Protein AF-A0A8D9E8Q4-F1 (afdb_monomer_lite)

Organism: NCBI:txid428564

Radius of gyration: 19.8 Å; chains: 1; bounding box: 47×48×50 Å

Structure (mmCIF, N/CA/C/O backbone):
data_AF-A0A8D9E8Q4-F1
#
_entry.id   AF-A0A8D9E8Q4-F1
#
loop_
_atom_site.group_PDB
_atom_site.id
_atom_site.type_symbol
_atom_site.label_atom_id
_atom_site.label_alt_id
_atom_site.label_comp_id
_atom_site.label_asym_id
_atom_site.label_entity_id
_atom_site.label_seq_id
_atom_site.pdbx_PDB_ins_code
_atom_site.Cartn_x
_atom_site.Cartn_y
_atom_site.Cartn_z
_atom_site.occupancy
_atom_site.B_iso_or_equiv
_atom_site.auth_seq_id
_atom_site.auth_comp_id
_atom_site.auth_asym_id
_atom_site.auth_atom_id
_atom_site.pdbx_PDB_model_num
ATOM 1 N N . MET A 1 1 ? 14.267 -40.100 15.626 1.00 47.94 1 MET A N 1
ATOM 2 C CA . MET A 1 1 ? 14.233 -38.700 15.161 1.00 47.94 1 MET A CA 1
ATOM 3 C C . MET A 1 1 ? 13.954 -37.842 16.380 1.00 47.94 1 MET A C 1
ATOM 5 O O . MET A 1 1 ? 12.926 -38.056 17.016 1.00 47.94 1 MET A O 1
ATOM 9 N N . SER A 1 2 ? 14.912 -37.020 16.809 1.00 46.09 2 SER A N 1
ATOM 10 C CA . SER A 1 2 ? 14.778 -36.280 18.075 1.00 46.09 2 SER A CA 1
ATOM 11 C C . SER A 1 2 ? 14.002 -34.974 17.865 1.00 46.09 2 SER A C 1
ATOM 13 O O . SER A 1 2 ? 14.088 -34.364 16.802 1.00 46.09 2 SER A O 1
ATOM 15 N N . LEU A 1 3 ? 13.267 -34.509 18.880 1.00 42.69 3 LEU A N 1
ATOM 16 C CA . LEU A 1 3 ? 12.539 -33.227 18.854 1.00 42.69 3 LEU A CA 1
ATOM 17 C C . LEU A 1 3 ? 13.443 -32.012 18.535 1.00 42.69 3 LEU A C 1
ATOM 19 O O . LEU A 1 3 ? 12.947 -30.995 18.055 1.00 42.69 3 LEU A O 1
ATOM 23 N N . GLY A 1 4 ? 14.764 -32.129 18.725 1.00 39.19 4 GLY A N 1
ATOM 24 C CA . GLY A 1 4 ? 15.747 -31.110 18.338 1.00 39.19 4 GLY A CA 1
ATOM 25 C C . GLY A 1 4 ? 16.024 -31.029 16.829 1.00 39.19 4 GLY A C 1
ATOM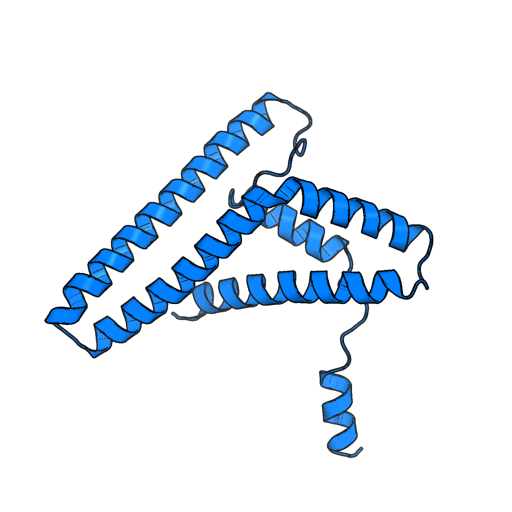 26 O O . GLY A 1 4 ? 16.355 -29.960 16.326 1.00 39.19 4 GLY A O 1
ATOM 27 N N . GLU A 1 5 ? 15.831 -32.118 16.079 1.00 36.09 5 GLU A N 1
ATOM 28 C CA . GLU A 1 5 ? 15.980 -32.126 14.610 1.00 36.09 5 GLU A CA 1
ATOM 29 C C . GLU A 1 5 ? 14.749 -31.539 13.904 1.00 36.09 5 GLU A C 1
ATOM 31 O O . GLU A 1 5 ? 14.844 -31.024 12.787 1.00 36.09 5 GLU A O 1
ATOM 36 N N . LEU A 1 6 ? 13.587 -31.573 14.567 1.00 38.69 6 LEU A N 1
ATOM 37 C CA . LEU A 1 6 ? 12.352 -30.988 14.053 1.00 38.69 6 LEU A CA 1
ATOM 38 C C . LEU A 1 6 ? 12.351 -29.455 14.194 1.00 38.69 6 LEU A C 1
ATOM 40 O O . LEU A 1 6 ? 11.893 -28.763 13.287 1.00 38.69 6 LEU A O 1
ATOM 44 N N . SER A 1 7 ? 12.915 -28.905 15.279 1.00 36.28 7 SER A N 1
ATOM 45 C CA . SER A 1 7 ? 12.955 -27.447 15.492 1.00 36.28 7 SER A CA 1
ATOM 46 C C . SER A 1 7 ? 13.978 -26.733 14.598 1.00 36.28 7 SER A C 1
ATOM 48 O O . SER A 1 7 ? 13.722 -25.609 14.160 1.00 36.28 7 SER A O 1
ATOM 50 N N . MET A 1 8 ? 15.089 -27.391 14.238 1.00 33.75 8 MET A N 1
ATOM 51 C CA . MET A 1 8 ? 16.075 -26.817 13.312 1.00 33.75 8 MET A CA 1
ATOM 52 C C . MET A 1 8 ? 15.603 -26.803 11.852 1.00 33.75 8 MET A C 1
ATOM 54 O O . MET A 1 8 ? 15.996 -25.910 11.105 1.00 33.75 8 MET A O 1
ATOM 58 N N . ASN A 1 9 ? 14.733 -27.730 11.441 1.00 34.16 9 ASN A N 1
ATOM 59 C CA . ASN A 1 9 ? 14.213 -27.772 10.068 1.00 34.16 9 ASN A CA 1
ATOM 60 C C . ASN A 1 9 ? 13.056 -26.794 9.808 1.00 34.16 9 ASN A C 1
ATOM 62 O O . ASN A 1 9 ? 12.813 -26.436 8.658 1.00 34.16 9 ASN A O 1
ATOM 66 N N . ILE A 1 10 ? 12.368 -26.316 10.850 1.00 41.22 10 ILE A N 1
ATOM 67 C CA . ILE A 1 10 ? 11.297 -25.311 10.705 1.00 41.22 10 ILE A CA 1
ATOM 68 C C . ILE A 1 10 ? 11.888 -23.898 10.531 1.00 41.22 10 ILE A C 1
ATOM 70 O O . ILE A 1 10 ? 11.303 -23.062 9.846 1.00 41.22 10 ILE A O 1
ATOM 74 N N . PHE A 1 11 ? 13.087 -23.651 11.073 1.00 36.69 11 PHE A N 1
ATOM 75 C CA . PHE A 1 11 ? 13.803 -22.372 10.977 1.00 36.69 11 PHE A CA 1
ATOM 76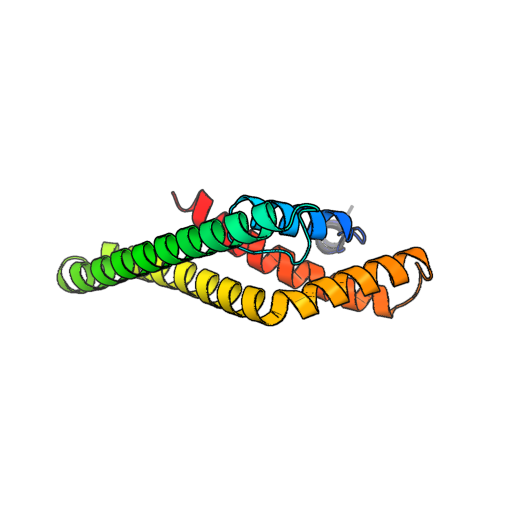 C C . PHE A 1 11 ? 14.931 -22.344 9.941 1.00 36.69 11 PHE A C 1
ATOM 78 O O . PHE A 1 11 ? 15.661 -21.354 9.880 1.00 36.69 11 PHE A O 1
ATOM 85 N N . GLN A 1 12 ? 15.080 -23.365 9.092 1.00 32.97 12 GLN A N 1
ATOM 86 C CA . GLN A 1 12 ? 15.910 -23.220 7.898 1.00 32.97 12 GLN A CA 1
ATOM 87 C C . GLN A 1 12 ? 15.145 -22.373 6.872 1.00 32.97 12 GLN A C 1
ATOM 89 O O . GLN A 1 12 ? 14.149 -22.829 6.304 1.00 32.97 12 GLN A O 1
ATOM 94 N N . PRO A 1 13 ? 15.568 -21.122 6.613 1.00 38.50 13 PRO A N 1
ATOM 95 C CA . PRO A 1 13 ? 14.865 -20.273 5.676 1.00 38.50 13 PRO A CA 1
ATOM 96 C C . PRO A 1 13 ? 15.112 -20.849 4.284 1.00 38.50 13 PRO A C 1
ATOM 98 O O . PRO A 1 13 ? 16.195 -20.640 3.740 1.00 38.50 13 PRO A O 1
ATOM 101 N N . ARG A 1 14 ? 14.124 -21.552 3.702 1.00 40.94 14 ARG A N 1
ATOM 102 C CA . ARG A 1 14 ? 14.211 -22.072 2.323 1.00 40.94 14 ARG A CA 1
ATOM 103 C C . ARG A 1 14 ? 14.843 -21.006 1.420 1.00 40.94 14 ARG A C 1
ATOM 105 O O . ARG A 1 14 ? 14.351 -19.872 1.434 1.00 40.94 14 ARG A O 1
ATOM 112 N N . PRO A 1 15 ? 15.931 -21.307 0.697 1.00 44.75 15 PRO A N 1
ATOM 113 C CA . PRO A 1 15 ? 16.732 -20.305 -0.013 1.00 44.75 15 PRO A CA 1
ATOM 114 C C . PRO A 1 15 ? 15.965 -19.586 -1.137 1.00 44.75 15 PRO A C 1
ATOM 116 O O . PRO A 1 15 ? 16.410 -18.552 -1.622 1.00 44.75 15 PRO A O 1
ATOM 119 N N . ASP A 1 16 ? 14.753 -20.033 -1.459 1.00 44.59 16 ASP A N 1
ATOM 120 C CA . ASP A 1 16 ? 14.058 -19.658 -2.686 1.00 44.59 16 ASP A CA 1
ATOM 121 C C . ASP A 1 16 ? 12.871 -18.714 -2.462 1.00 44.59 16 ASP A C 1
ATOM 123 O O . ASP A 1 16 ? 11.803 -18.894 -3.052 1.00 44.59 16 ASP A O 1
ATOM 127 N N . VAL A 1 17 ? 13.035 -17.645 -1.670 1.00 50.62 17 VAL A N 1
ATOM 128 C CA . VAL A 1 17 ? 12.180 -16.468 -1.922 1.00 50.62 17 VAL A CA 1
ATOM 129 C C . VAL A 1 17 ? 12.737 -15.814 -3.175 1.00 50.62 17 VAL A C 1
ATOM 131 O O . VAL A 1 17 ? 13.573 -14.917 -3.133 1.00 50.62 17 VAL A O 1
ATOM 134 N N . SER A 1 18 ? 12.350 -16.401 -4.306 1.00 57.25 18 SER A N 1
ATOM 135 C CA . SER A 1 18 ? 12.795 -15.986 -5.622 1.00 57.25 18 SER A CA 1
ATOM 136 C C . SER A 1 18 ? 12.409 -14.518 -5.843 1.00 57.25 18 SER A C 1
ATOM 138 O O . SER A 1 18 ? 11.312 -14.108 -5.450 1.00 57.25 18 SER A O 1
ATOM 140 N N . PRO A 1 19 ? 13.254 -13.712 -6.507 1.00 60.59 19 PRO A N 1
ATOM 141 C CA . PRO A 1 19 ? 12.893 -12.346 -6.899 1.00 60.59 19 PRO A CA 1
ATOM 142 C C . PRO A 1 19 ? 11.571 -12.299 -7.691 1.00 60.59 19 PRO A C 1
ATOM 144 O O . PRO A 1 19 ? 10.843 -11.310 -7.635 1.00 60.59 19 PRO A O 1
ATOM 147 N N . HIS A 1 20 ? 11.191 -13.413 -8.326 1.00 66.12 20 HIS A N 1
ATOM 148 C CA . HIS A 1 20 ? 9.890 -13.614 -8.958 1.00 66.12 20 HIS A CA 1
ATOM 149 C C . HIS A 1 20 ? 8.695 -13.497 -7.999 1.00 66.12 20 HIS A C 1
ATOM 151 O O . HIS A 1 20 ? 7.673 -12.937 -8.396 1.00 66.12 20 HIS A O 1
ATOM 157 N N . LEU A 1 21 ? 8.788 -13.981 -6.754 1.00 68.56 21 LEU A N 1
ATOM 158 C CA . LEU A 1 21 ? 7.712 -13.845 -5.762 1.00 68.56 21 LEU A CA 1
ATOM 159 C C . LEU A 1 21 ? 7.521 -12.386 -5.347 1.00 68.56 21 LEU A C 1
ATOM 161 O O . LEU A 1 21 ? 6.397 -11.888 -5.358 1.00 68.56 21 LEU A O 1
ATOM 165 N N . LEU A 1 22 ? 8.617 -11.682 -5.062 1.00 71.06 22 LEU A N 1
ATOM 166 C CA . LEU A 1 22 ? 8.567 -10.261 -4.725 1.00 71.06 22 LEU A CA 1
ATOM 167 C C . LEU A 1 22 ? 8.036 -9.437 -5.906 1.00 71.06 22 LEU A C 1
ATOM 169 O O . LEU A 1 22 ? 7.178 -8.580 -5.725 1.00 71.06 22 LEU A O 1
ATOM 173 N N . ARG A 1 23 ? 8.447 -9.749 -7.138 1.00 73.81 23 ARG A N 1
ATOM 174 C CA . ARG A 1 23 ? 7.919 -9.088 -8.337 1.00 73.81 23 ARG A CA 1
ATOM 175 C C . ARG A 1 23 ? 6.422 -9.333 -8.538 1.00 73.81 23 ARG A C 1
ATOM 177 O O . ARG A 1 23 ? 5.707 -8.401 -8.901 1.00 73.81 23 ARG A O 1
ATOM 184 N N . ARG A 1 24 ? 5.932 -10.550 -8.283 1.00 79.56 24 ARG A N 1
ATOM 185 C CA . ARG A 1 24 ? 4.491 -10.864 -8.310 1.00 79.56 24 ARG A CA 1
ATOM 186 C C . ARG A 1 24 ? 3.730 -10.073 -7.251 1.00 79.56 24 ARG A C 1
ATOM 188 O O . ARG A 1 24 ? 2.702 -9.493 -7.575 1.00 79.56 24 ARG A O 1
ATOM 195 N N . TYR A 1 25 ? 4.263 -9.992 -6.035 1.00 79.31 25 TYR A N 1
ATOM 196 C CA . TYR A 1 25 ? 3.680 -9.189 -4.964 1.00 79.31 25 TYR A CA 1
ATOM 197 C C . TYR A 1 25 ? 3.607 -7.701 -5.336 1.00 79.31 25 TYR A C 1
ATOM 199 O O . TYR A 1 25 ? 2.541 -7.100 -5.270 1.00 79.31 25 TYR A O 1
ATOM 207 N N . LEU A 1 26 ? 4.698 -7.119 -5.841 1.00 80.38 26 LEU A N 1
ATOM 208 C CA . LEU A 1 26 ? 4.706 -5.726 -6.302 1.00 80.38 26 LEU A CA 1
ATOM 209 C C . LEU A 1 26 ? 3.727 -5.493 -7.455 1.00 80.38 26 LEU A C 1
ATOM 211 O O . LEU A 1 26 ? 3.059 -4.466 -7.505 1.00 80.38 26 LEU A O 1
ATOM 215 N N . THR A 1 27 ? 3.606 -6.461 -8.358 1.00 84.25 27 THR A N 1
ATOM 216 C CA . THR A 1 27 ? 2.645 -6.410 -9.463 1.00 84.25 27 THR A CA 1
ATOM 217 C C . THR A 1 27 ? 1.202 -6.451 -8.949 1.00 84.25 27 THR A C 1
ATOM 219 O O . THR A 1 27 ? 0.360 -5.695 -9.424 1.00 84.25 27 THR A O 1
ATOM 222 N N . LEU A 1 28 ? 0.914 -7.268 -7.934 1.00 85.88 28 LEU A N 1
ATOM 223 C CA . LEU A 1 28 ? -0.391 -7.296 -7.273 1.00 85.88 28 LEU A CA 1
ATOM 224 C C . LEU A 1 28 ? -0.693 -5.954 -6.589 1.00 85.88 28 LEU A C 1
ATOM 226 O O . LEU A 1 28 ? -1.741 -5.361 -6.836 1.00 85.88 28 LEU A O 1
ATOM 230 N N . CYS A 1 29 ? 0.253 -5.426 -5.808 1.00 84.62 29 CYS A N 1
ATOM 231 C CA . CYS A 1 29 ? 0.137 -4.107 -5.181 1.00 84.62 29 CYS A CA 1
ATOM 232 C C . CYS A 1 29 ? -0.050 -2.991 -6.217 1.00 84.62 29 CYS A C 1
ATOM 234 O O . CYS A 1 29 ? -0.724 -1.996 -5.944 1.00 84.62 29 CYS A O 1
ATOM 236 N N . HIS A 1 30 ? 0.542 -3.145 -7.404 1.00 88.25 30 HIS A N 1
ATOM 237 C 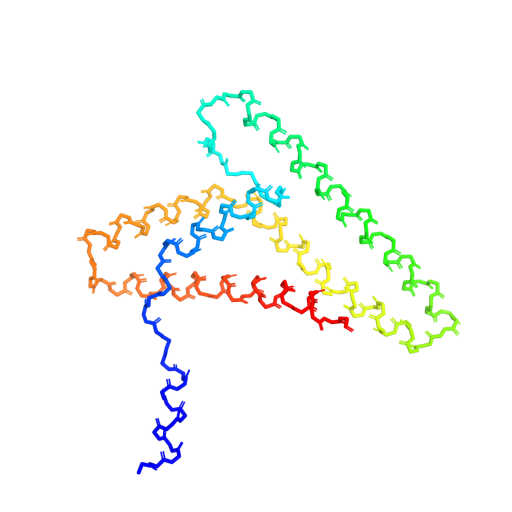CA . HIS A 1 30 ? 0.330 -2.233 -8.514 1.00 88.25 30 HIS A CA 1
ATOM 238 C C . HIS A 1 30 ? -1.114 -2.292 -8.993 1.00 88.25 30 HIS A C 1
ATOM 240 O O . HIS A 1 30 ? -1.767 -1.256 -9.005 1.00 88.25 30 HIS A O 1
ATOM 246 N N . TYR A 1 31 ? -1.638 -3.479 -9.304 1.00 88.50 31 TYR A N 1
ATOM 247 C CA . TYR A 1 31 ? -3.013 -3.640 -9.783 1.00 88.50 31 TYR A CA 1
ATOM 248 C C . TYR A 1 31 ? -4.079 -3.201 -8.777 1.00 88.50 31 TYR A C 1
ATOM 250 O O . TYR A 1 31 ? -5.073 -2.616 -9.191 1.00 88.50 31 TYR A O 1
ATOM 258 N N . ILE A 1 32 ? -3.853 -3.403 -7.475 1.00 87.88 32 ILE A N 1
ATOM 259 C CA . ILE A 1 32 ? -4.743 -2.916 -6.401 1.00 87.88 32 ILE A CA 1
ATOM 260 C C . ILE A 1 32 ? -4.639 -1.383 -6.233 1.00 87.88 32 ILE A C 1
ATOM 262 O O . ILE A 1 32 ? -5.457 -0.756 -5.569 1.00 87.88 32 ILE A O 1
ATOM 266 N N . GLY A 1 33 ? -3.633 -0.741 -6.835 1.00 86.81 33 GLY A N 1
ATOM 267 C CA . GLY A 1 33 ? -3.441 0.709 -6.770 1.00 86.81 33 GLY A CA 1
ATOM 268 C C . GLY A 1 33 ? -2.715 1.190 -5.513 1.00 86.81 33 GLY A C 1
ATOM 269 O O . GLY A 1 33 ? -2.554 2.398 -5.330 1.00 86.81 33 GLY A O 1
ATOM 270 N N . LEU A 1 34 ? -2.207 0.278 -4.678 1.00 86.06 34 LEU A N 1
ATOM 271 C CA . LEU A 1 34 ? -1.393 0.620 -3.505 1.00 86.06 34 LEU A CA 1
ATOM 272 C C . LEU A 1 34 ? -0.070 1.279 -3.914 1.00 86.06 34 LEU A C 1
ATOM 274 O O . LEU A 1 34 ? 0.407 2.199 -3.246 1.00 86.06 34 LEU A O 1
ATOM 278 N N . ILE A 1 35 ? 0.500 0.844 -5.042 1.00 86.38 35 ILE A N 1
ATOM 279 C CA . ILE A 1 35 ? 1.738 1.391 -5.605 1.00 86.38 35 ILE A CA 1
ATOM 280 C C . ILE A 1 35 ? 1.599 1.677 -7.103 1.00 86.38 35 ILE A C 1
ATOM 282 O O . ILE A 1 35 ? 0.771 1.099 -7.808 1.00 86.38 35 ILE A O 1
ATOM 286 N N . SER A 1 36 ? 2.465 2.540 -7.629 1.00 84.62 36 SER A N 1
ATOM 287 C CA . SER A 1 36 ? 2.537 2.819 -9.065 1.00 84.62 36 SER A CA 1
ATOM 288 C C . SER A 1 36 ? 3.945 2.537 -9.573 1.00 84.62 36 SER A C 1
ATOM 290 O O . SER A 1 36 ? 4.835 3.366 -9.408 1.00 84.62 36 SER A O 1
ATOM 292 N N . ILE A 1 37 ? 4.152 1.361 -10.171 1.00 83.81 37 ILE A N 1
ATOM 293 C CA . ILE A 1 37 ? 5.442 0.977 -10.745 1.00 83.81 37 ILE A CA 1
ATOM 294 C C . ILE A 1 37 ? 5.732 1.898 -11.945 1.00 83.81 37 ILE A C 1
ATOM 296 O O . ILE A 1 37 ? 4.880 2.028 -12.831 1.00 83.81 37 ILE A O 1
ATOM 300 N N . PRO A 1 38 ? 6.897 2.568 -11.989 1.00 74.62 38 PRO A N 1
ATOM 301 C CA . PRO A 1 38 ? 7.249 3.442 -13.102 1.00 74.62 38 PRO A CA 1
ATOM 302 C C . PRO A 1 38 ? 7.412 2.632 -14.395 1.00 74.62 38 PRO A C 1
ATOM 304 O O . PRO A 1 38 ? 7.990 1.549 -14.380 1.00 74.62 38 PRO A O 1
ATOM 307 N N . ASN A 1 39 ? 6.923 3.170 -15.517 1.00 75.25 39 ASN A N 1
ATOM 308 C CA . ASN A 1 39 ? 7.016 2.554 -16.850 1.00 75.25 39 ASN A CA 1
ATOM 309 C C . ASN A 1 39 ? 6.439 1.125 -16.942 1.00 75.25 39 ASN A C 1
ATOM 311 O O . ASN A 1 39 ? 6.892 0.327 -17.758 1.00 75.25 39 ASN A O 1
ATOM 315 N N . TYR A 1 40 ? 5.448 0.793 -16.105 1.00 84.06 40 TYR A N 1
ATOM 316 C CA . TYR A 1 40 ? 4.797 -0.520 -16.132 1.00 84.06 40 TYR A CA 1
ATOM 317 C C . TYR A 1 40 ? 3.988 -0.749 -17.417 1.00 84.06 40 TYR A C 1
ATOM 319 O O . TYR A 1 40 ? 4.051 -1.822 -18.012 1.00 84.06 40 TYR A O 1
ATOM 327 N N . TYR A 1 41 ? 3.247 0.268 -17.861 1.00 85.56 41 TYR A N 1
ATOM 328 C CA . TYR A 1 41 ? 2.502 0.225 -19.115 1.00 85.56 41 TYR A CA 1
ATOM 329 C C . TYR A 1 41 ? 3.349 0.789 -20.256 1.00 85.56 41 TYR A C 1
ATOM 331 O O . TYR A 1 41 ? 4.021 1.808 -20.088 1.00 85.56 41 TYR A O 1
ATOM 339 N N . SER A 1 42 ? 3.269 0.156 -21.427 1.00 85.62 42 SER A N 1
ATOM 340 C CA . SER A 1 42 ? 3.889 0.660 -22.656 1.00 85.62 42 SER A CA 1
ATOM 341 C C . SER A 1 42 ? 3.241 1.965 -23.118 1.00 85.62 42 SER A C 1
ATOM 343 O O . SER A 1 42 ? 3.924 2.840 -23.647 1.00 85.62 42 SER A O 1
ATOM 345 N N . GLU A 1 43 ? 1.933 2.130 -22.897 1.00 91.44 43 GLU A N 1
ATOM 346 C CA . GLU A 1 43 ? 1.223 3.343 -23.281 1.00 91.44 43 GLU A CA 1
ATOM 347 C C . GLU A 1 43 ? 1.238 4.414 -22.168 1.00 91.44 43 GLU A C 1
ATOM 349 O O . GLU A 1 43 ? 0.749 4.169 -21.057 1.00 91.44 43 GLU A O 1
ATOM 354 N N . PRO A 1 44 ? 1.692 5.654 -22.453 1.00 87.19 44 PRO A N 1
ATOM 355 C CA . PRO A 1 44 ? 1.792 6.721 -21.449 1.00 87.19 44 PRO A CA 1
ATOM 356 C C . PRO A 1 44 ? 0.462 7.088 -20.776 1.00 87.19 44 PRO A C 1
ATOM 358 O O . PRO A 1 44 ? 0.431 7.490 -19.611 1.00 87.19 44 PRO A O 1
ATOM 361 N N . TRP A 1 45 ? -0.653 6.952 -21.499 1.00 89.50 45 TRP A N 1
ATOM 362 C CA . TRP A 1 45 ? -1.979 7.285 -20.982 1.00 89.50 45 TRP A CA 1
ATOM 363 C C . TRP A 1 45 ? -2.457 6.287 -19.918 1.00 89.50 45 TRP A C 1
ATOM 365 O O . TRP A 1 45 ? -3.073 6.715 -18.942 1.00 89.50 45 TRP A O 1
ATOM 375 N N . LYS A 1 46 ? -2.116 4.993 -20.038 1.00 88.50 46 LYS A N 1
ATOM 376 C CA . LYS A 1 46 ? -2.437 3.978 -19.018 1.00 88.50 46 LYS A CA 1
ATOM 377 C C . LYS A 1 46 ? -1.677 4.249 -17.730 1.00 88.50 46 LYS A C 1
ATOM 379 O O . LYS A 1 46 ? -2.273 4.247 -16.660 1.00 88.50 46 LYS A O 1
ATOM 384 N N . THR A 1 47 ? -0.394 4.596 -17.834 1.00 87.06 47 THR A N 1
ATOM 385 C CA . THR A 1 47 ? 0.421 5.015 -16.682 1.00 87.06 47 THR A CA 1
ATOM 386 C C . THR A 1 47 ? -0.179 6.234 -15.982 1.00 87.06 47 THR A C 1
ATOM 388 O O . THR A 1 47 ? -0.264 6.267 -14.754 1.00 87.06 47 THR A O 1
ATOM 391 N N . ARG A 1 48 ? -0.657 7.224 -16.747 1.00 87.69 48 ARG A N 1
ATOM 392 C CA . ARG A 1 48 ? -1.322 8.405 -16.182 1.00 87.69 48 ARG A CA 1
ATOM 393 C C . ARG A 1 48 ? -2.638 8.041 -15.483 1.00 87.69 48 ARG A C 1
ATOM 395 O O . ARG A 1 48 ? -2.855 8.482 -14.357 1.00 87.69 48 ARG A O 1
ATOM 402 N N . TYR A 1 49 ? -3.479 7.225 -16.118 1.00 91.88 49 TYR A N 1
ATOM 403 C CA . TYR A 1 49 ? -4.747 6.759 -15.547 1.00 91.88 49 TYR A CA 1
ATOM 404 C C . TYR A 1 49 ? -4.534 5.957 -14.259 1.00 91.88 49 TYR A C 1
ATOM 406 O O . TYR A 1 49 ? -5.164 6.231 -13.239 1.00 91.88 49 TYR A O 1
ATOM 414 N N . HIS A 1 50 ? -3.563 5.042 -14.269 1.00 90.81 50 HIS A N 1
ATOM 415 C CA . HIS A 1 50 ? -3.164 4.276 -13.091 1.00 90.81 50 HIS A CA 1
ATOM 416 C C . HIS A 1 50 ? -2.679 5.172 -11.951 1.00 90.81 50 HIS A C 1
ATOM 418 O O . HIS A 1 50 ? -2.990 4.934 -10.787 1.00 90.81 50 HIS A O 1
ATOM 424 N N . GLY A 1 51 ? -1.959 6.247 -12.280 1.00 88.44 51 GLY A N 1
ATOM 425 C CA . GLY A 1 51 ? -1.545 7.255 -11.308 1.00 88.44 51 GLY A CA 1
ATOM 426 C C . GLY A 1 51 ? -2.726 7.939 -10.614 1.00 88.44 51 GLY A C 1
ATOM 427 O O . GLY A 1 51 ? -2.665 8.165 -9.405 1.00 88.44 51 GLY A O 1
ATOM 428 N N . TYR A 1 52 ? -3.808 8.242 -11.341 1.00 92.25 52 TYR A N 1
ATOM 429 C CA . TYR A 1 52 ? -5.040 8.764 -10.737 1.00 92.25 52 TYR A CA 1
ATOM 430 C C . TYR A 1 52 ? -5.735 7.708 -9.878 1.00 92.25 52 TYR A C 1
ATOM 432 O O . TYR A 1 52 ? -6.027 7.978 -8.716 1.00 92.25 52 TYR A O 1
ATOM 440 N N . TYR A 1 53 ? -5.909 6.494 -10.402 1.00 93.19 53 TYR A N 1
ATOM 441 C CA . TYR A 1 53 ? -6.492 5.373 -9.665 1.00 93.19 53 TYR A CA 1
ATOM 442 C C . TYR A 1 53 ? -5.764 5.111 -8.334 1.00 93.19 53 TYR A C 1
ATOM 444 O O . TYR A 1 53 ? -6.389 5.080 -7.276 1.00 93.19 53 TYR A O 1
ATOM 452 N N . SER A 1 54 ? -4.430 5.046 -8.352 1.00 91.25 54 SER A N 1
ATOM 453 C CA . SER A 1 54 ? -3.610 4.842 -7.151 1.00 91.25 54 SER A CA 1
ATOM 454 C C . SER A 1 54 ? -3.723 5.986 -6.134 1.00 91.25 54 SER A C 1
ATOM 456 O O . SER A 1 54 ? -3.601 5.768 -4.925 1.00 91.25 54 SER A O 1
ATOM 458 N N . LYS A 1 55 ? -3.957 7.225 -6.589 1.00 89.94 55 LYS A N 1
ATOM 459 C CA . LYS A 1 55 ? -4.259 8.352 -5.690 1.00 89.94 55 LYS A CA 1
ATOM 460 C C . LYS A 1 55 ? -5.645 8.209 -5.062 1.00 89.94 55 LYS A C 1
ATOM 462 O O . LYS A 1 55 ? -5.763 8.438 -3.864 1.00 89.94 55 LYS A O 1
ATOM 467 N N . CYS A 1 56 ? -6.657 7.799 -5.827 1.00 93.44 56 CYS A N 1
ATOM 468 C CA . CYS A 1 56 ? -8.008 7.559 -5.314 1.00 93.44 56 CYS A CA 1
ATOM 469 C C . CYS A 1 56 ? -8.030 6.443 -4.260 1.00 93.44 56 CYS A C 1
ATOM 471 O O . CYS A 1 56 ? -8.587 6.647 -3.185 1.00 93.44 56 CYS A O 1
ATOM 473 N N . VAL A 1 57 ? -7.360 5.312 -4.518 1.00 91.56 57 VAL A N 1
ATOM 474 C CA . VAL A 1 57 ? -7.220 4.211 -3.544 1.00 91.56 57 VAL A CA 1
ATOM 475 C C . VAL A 1 57 ? -6.572 4.710 -2.252 1.00 91.56 57 VAL A C 1
ATOM 477 O O . VAL A 1 57 ? -7.051 4.433 -1.155 1.00 91.56 57 VAL A O 1
ATOM 480 N N . PHE A 1 58 ? -5.518 5.518 -2.372 1.00 88.00 58 PHE A N 1
ATOM 481 C CA . PHE A 1 58 ? -4.842 6.087 -1.211 1.00 88.00 58 PHE A CA 1
ATOM 482 C C . PHE A 1 58 ? -5.721 7.080 -0.440 1.00 88.00 58 PHE A C 1
ATOM 484 O O . PHE A 1 58 ? -5.724 7.067 0.788 1.00 88.00 58 PHE A O 1
ATOM 491 N N . MET A 1 59 ? -6.489 7.930 -1.128 1.00 92.19 59 MET A N 1
ATOM 492 C CA . MET A 1 59 ? -7.457 8.824 -0.480 1.00 92.19 59 MET A CA 1
ATOM 493 C C . MET A 1 59 ? -8.529 8.038 0.275 1.00 92.19 59 MET A C 1
ATOM 495 O O . MET A 1 59 ? -8.807 8.368 1.424 1.00 92.19 59 MET A O 1
ATOM 499 N N . TYR A 1 60 ? -9.069 6.978 -0.329 1.00 92.38 60 TYR A N 1
ATOM 500 C CA . TYR A 1 60 ? -10.056 6.108 0.310 1.00 92.38 60 TYR A CA 1
ATOM 501 C C . TYR A 1 60 ? -9.508 5.474 1.596 1.00 92.38 60 TYR A C 1
ATOM 503 O O . TYR A 1 60 ? -10.151 5.530 2.641 1.00 92.38 60 TYR A O 1
ATOM 511 N N . PHE A 1 61 ? -8.276 4.962 1.554 1.00 89.31 61 PHE A N 1
ATOM 512 C CA . PHE A 1 61 ? -7.627 4.384 2.731 1.00 89.31 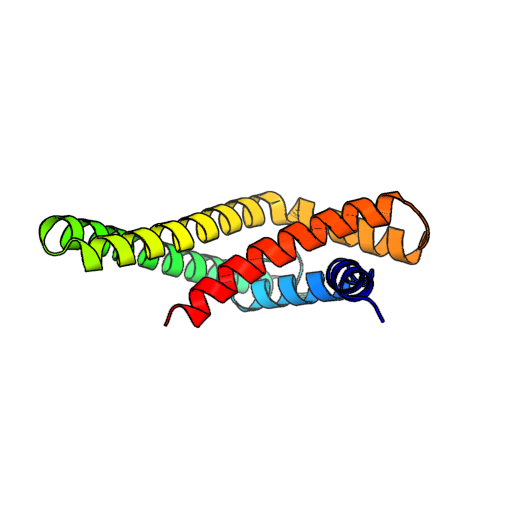61 PHE A CA 1
ATOM 513 C C . PHE A 1 61 ? -7.394 5.418 3.849 1.00 89.31 61 PHE A C 1
ATOM 515 O O . PHE A 1 61 ? -7.628 5.132 5.020 1.00 89.31 61 PHE A O 1
ATOM 522 N N . ASN A 1 62 ? -7.007 6.653 3.503 1.00 88.81 62 ASN A N 1
ATOM 523 C CA . ASN A 1 62 ? -6.888 7.737 4.487 1.00 88.81 62 ASN A CA 1
ATOM 524 C C . ASN A 1 62 ? -8.245 8.142 5.081 1.00 88.81 62 ASN A C 1
ATOM 526 O O . ASN A 1 62 ? -8.323 8.402 6.278 1.00 88.81 62 ASN A O 1
ATOM 530 N N . MET A 1 63 ? -9.310 8.191 4.275 1.00 94.12 63 MET A N 1
ATOM 531 C CA . MET A 1 63 ? -10.660 8.463 4.782 1.00 94.12 63 MET A CA 1
ATOM 532 C C . MET A 1 63 ? -11.095 7.390 5.780 1.00 94.12 63 MET A C 1
ATOM 534 O O . MET A 1 63 ? -11.595 7.725 6.849 1.00 94.12 63 MET A O 1
ATOM 538 N N . TYR A 1 64 ? -10.829 6.119 5.477 1.00 92.44 64 TYR A N 1
ATOM 539 C CA . TYR A 1 64 ? -11.122 5.015 6.387 1.00 92.44 64 TYR A CA 1
ATOM 540 C C . TYR A 1 64 ? -10.360 5.127 7.719 1.00 92.44 64 TYR A C 1
ATOM 542 O O . TYR A 1 64 ? -10.962 4.985 8.782 1.00 92.44 64 TYR A O 1
ATOM 550 N N . LEU A 1 65 ? -9.073 5.493 7.685 1.00 92.69 65 LEU A N 1
ATOM 551 C CA . LEU A 1 65 ? -8.292 5.772 8.899 1.00 92.69 65 LEU A CA 1
ATOM 552 C C . LEU A 1 65 ? -8.892 6.895 9.750 1.00 92.69 65 LEU A C 1
ATOM 554 O O . LEU A 1 65 ? -8.921 6.784 10.974 1.00 92.69 65 LEU A O 1
ATOM 558 N N . VAL A 1 66 ? -9.386 7.964 9.119 1.00 94.25 66 VAL A N 1
ATOM 559 C CA . VAL A 1 66 ? -10.070 9.056 9.829 1.00 94.25 66 VAL A CA 1
ATOM 560 C C . VAL A 1 66 ? -11.376 8.561 10.456 1.00 94.25 66 VAL A C 1
ATOM 562 O O . VAL A 1 66 ? -11.651 8.887 11.609 1.00 94.25 66 VAL A O 1
ATOM 565 N N . CYS A 1 67 ? -12.159 7.743 9.748 1.00 95.25 67 CYS A N 1
ATOM 566 C CA . CYS A 1 67 ? -13.386 7.151 10.286 1.00 95.25 67 CYS A CA 1
ATOM 567 C C . CYS A 1 67 ? -13.114 6.274 11.516 1.00 95.25 67 CYS A C 1
ATOM 569 O O . CYS A 1 67 ? -13.806 6.412 12.525 1.00 95.25 67 CYS A O 1
ATOM 571 N N . ILE A 1 68 ? -12.087 5.422 11.470 1.00 92.88 68 ILE A N 1
ATOM 572 C CA . ILE A 1 68 ? -11.699 4.605 12.625 1.00 92.88 68 ILE A CA 1
ATOM 573 C C . ILE A 1 68 ? -11.192 5.482 13.767 1.00 92.88 68 ILE A C 1
ATOM 575 O O . ILE A 1 68 ? -11.594 5.265 14.906 1.00 92.88 68 ILE A O 1
ATOM 579 N N . ALA A 1 69 ? -10.373 6.500 13.491 1.00 92.25 69 ALA A N 1
ATOM 580 C CA . ALA A 1 69 ? -9.917 7.424 14.527 1.00 92.25 69 ALA A CA 1
ATOM 581 C C . ALA A 1 69 ? -11.104 8.086 15.247 1.00 92.25 69 ALA A C 1
ATOM 583 O O . ALA A 1 69 ? -11.133 8.136 16.475 1.00 92.25 69 ALA A O 1
ATOM 584 N N . LEU A 1 70 ? -12.119 8.530 14.499 1.00 93.94 70 LEU A N 1
ATOM 585 C CA . LEU A 1 70 ? -13.357 9.059 15.075 1.00 93.94 70 LEU A CA 1
ATOM 586 C C . LEU A 1 70 ? -14.096 8.004 15.910 1.00 93.94 70 LEU A C 1
ATOM 588 O O . LEU A 1 70 ? -14.543 8.316 17.012 1.00 93.94 70 LEU A O 1
ATOM 592 N N . SER A 1 71 ? -14.178 6.757 15.435 1.00 92.19 71 SER A N 1
ATOM 593 C CA . SER A 1 71 ? -14.773 5.653 16.199 1.00 92.19 71 SER A CA 1
ATOM 594 C C . SER A 1 71 ? -14.035 5.396 17.515 1.00 92.19 71 SER A C 1
ATOM 596 O O . SER A 1 71 ? -14.686 5.195 18.537 1.00 92.19 71 SER A O 1
ATOM 598 N N . VAL A 1 72 ? -12.699 5.442 17.520 1.00 92.50 72 VAL A N 1
ATOM 599 C CA . VAL A 1 72 ? -11.880 5.327 18.738 1.00 92.50 72 VAL A CA 1
ATOM 600 C C . VAL A 1 72 ? -12.225 6.444 19.717 1.00 92.50 72 VAL A C 1
ATOM 602 O O . VAL A 1 72 ? -12.463 6.169 20.890 1.00 92.50 72 VAL A O 1
ATOM 605 N N . PHE A 1 73 ? -12.287 7.692 19.244 1.00 92.12 73 PHE A N 1
ATOM 606 C CA . PHE A 1 73 ? -12.607 8.847 20.087 1.00 92.12 73 PHE A CA 1
ATOM 607 C C . PHE A 1 73 ? -13.999 8.755 20.715 1.00 92.12 73 PHE A C 1
ATOM 609 O O . PHE A 1 73 ? -14.150 9.047 21.899 1.00 92.12 73 PHE A O 1
ATOM 616 N N . ILE A 1 74 ? -15.004 8.343 19.940 1.00 92.12 74 ILE A N 1
ATOM 617 C CA . ILE A 1 74 ? -16.374 8.179 20.439 1.00 92.12 74 ILE A CA 1
ATOM 618 C C . ILE A 1 74 ? -16.412 7.057 21.484 1.00 92.12 74 ILE A C 1
ATOM 620 O O . ILE A 1 74 ? -16.892 7.260 22.600 1.00 92.12 74 ILE A O 1
ATOM 624 N N . ASN A 1 75 ? -15.848 5.891 21.164 1.00 91.19 75 ASN A N 1
ATOM 625 C CA . ASN A 1 75 ? -15.910 4.727 22.047 1.00 91.19 75 ASN A CA 1
ATOM 626 C C . ASN A 1 75 ? -15.060 4.889 23.313 1.00 91.19 75 ASN A C 1
ATOM 628 O O . ASN A 1 75 ? -15.422 4.330 24.342 1.00 91.19 75 ASN A O 1
ATOM 632 N N . ALA A 1 76 ? -14.011 5.721 23.297 1.00 89.25 76 ALA A N 1
ATOM 633 C CA . ALA A 1 76 ? -13.201 6.024 24.481 1.00 89.25 76 ALA A CA 1
ATOM 634 C C . ALA A 1 76 ? -14.024 6.550 25.673 1.00 89.25 76 ALA A C 1
ATOM 636 O O . ALA A 1 76 ? -13.619 6.378 26.821 1.00 89.25 76 ALA A O 1
ATOM 637 N N . ILE A 1 77 ? -15.163 7.197 25.404 1.00 88.19 77 ILE A N 1
ATOM 638 C CA . ILE A 1 77 ? -16.047 7.771 26.428 1.00 88.19 77 ILE A CA 1
ATOM 639 C C . ILE A 1 77 ? -17.164 6.790 26.820 1.00 88.19 77 ILE A C 1
ATOM 641 O O . ILE A 1 77 ? -17.643 6.828 27.952 1.00 88.19 77 ILE A O 1
ATOM 645 N N . HIS A 1 78 ? -17.588 5.921 25.899 1.00 86.88 78 HIS A N 1
ATOM 646 C CA . HIS A 1 78 ? -18.794 5.104 26.053 1.00 86.88 78 HIS A CA 1
ATOM 647 C C . HIS A 1 78 ? -18.524 3.652 26.466 1.00 86.88 78 HIS A C 1
ATOM 649 O O . HIS A 1 78 ? -19.276 3.119 27.280 1.00 86.88 78 HIS A O 1
ATOM 655 N N . ASP A 1 79 ? -17.482 3.016 25.924 1.00 92.50 79 ASP A N 1
ATOM 656 C CA . ASP A 1 79 ? -17.200 1.594 26.136 1.00 92.50 79 ASP A CA 1
ATOM 657 C C . ASP A 1 79 ? -15.697 1.304 26.004 1.00 92.50 79 ASP A C 1
ATOM 659 O O . ASP A 1 79 ? -15.110 1.386 24.923 1.00 92.50 79 ASP A O 1
ATOM 663 N N . PHE A 1 80 ? -15.073 0.919 27.120 1.00 89.69 80 PHE A N 1
ATOM 664 C CA . PHE A 1 80 ? -13.645 0.614 27.171 1.00 89.69 80 PHE A CA 1
ATOM 665 C C . PHE A 1 80 ? -13.257 -0.611 26.323 1.00 89.69 80 PHE A C 1
ATOM 667 O O . PHE A 1 80 ? -12.167 -0.633 25.749 1.00 89.69 80 PHE A O 1
ATOM 674 N N . GLY A 1 81 ? -14.127 -1.621 26.217 1.00 91.25 81 GLY A N 1
ATOM 675 C CA . GLY A 1 81 ? -13.845 -2.835 25.447 1.00 91.25 81 GLY A CA 1
ATOM 676 C C . GLY A 1 81 ? -13.824 -2.562 23.944 1.00 91.25 81 GLY A C 1
ATOM 677 O O . GLY A 1 81 ? -12.859 -2.903 23.250 1.00 91.25 81 GLY A O 1
ATOM 678 N N . GLU A 1 82 ? -14.852 -1.871 23.452 1.00 89.75 82 GLU A N 1
ATOM 679 C CA . GLU A 1 82 ? -14.916 -1.447 22.050 1.00 89.75 82 GLU A CA 1
ATOM 680 C C . GLU A 1 82 ? -13.804 -0.435 21.732 1.00 89.75 82 GLU A C 1
ATOM 682 O O . GLU A 1 82 ? -13.179 -0.508 20.672 1.00 89.75 82 GLU A O 1
ATOM 687 N N . PHE A 1 83 ? -13.481 0.464 22.669 1.00 92.88 83 PHE A N 1
ATOM 688 C CA . PHE A 1 83 ? -12.342 1.373 22.540 1.00 92.88 83 PHE A CA 1
ATOM 689 C C . PHE A 1 83 ? -11.030 0.624 22.290 1.00 92.88 83 PHE A C 1
ATOM 691 O O . PHE A 1 83 ? -10.337 0.941 21.323 1.00 92.88 83 PHE A O 1
ATOM 698 N N . CYS A 1 84 ? -10.683 -0.368 23.117 1.00 91.44 84 CYS A N 1
ATOM 699 C CA . CYS A 1 84 ? -9.433 -1.115 22.956 1.00 91.44 84 CYS A CA 1
ATOM 700 C C . CYS A 1 84 ? -9.357 -1.819 21.596 1.00 91.44 84 CYS A C 1
ATOM 702 O O . CYS A 1 84 ? -8.304 -1.795 20.957 1.00 91.44 84 CYS A O 1
ATOM 704 N N . THR A 1 85 ? -10.472 -2.388 21.134 1.00 90.88 85 THR A N 1
ATOM 705 C CA . THR A 1 85 ? -10.554 -3.068 19.834 1.00 90.88 85 THR A CA 1
ATOM 706 C C . THR A 1 85 ? -10.331 -2.088 18.685 1.00 90.88 85 THR A C 1
ATOM 708 O O . THR A 1 85 ? -9.439 -2.291 17.859 1.00 90.88 85 THR A O 1
ATOM 711 N N . ARG A 1 86 ? -11.060 -0.966 18.675 1.00 87.00 86 ARG A N 1
ATOM 712 C CA . ARG A 1 86 ? -10.917 0.070 17.639 1.00 87.00 86 ARG A CA 1
ATOM 713 C C . ARG A 1 86 ? -9.556 0.745 17.674 1.00 87.00 86 ARG A C 1
ATOM 715 O O . ARG A 1 86 ? -9.017 1.097 16.628 1.00 87.00 86 ARG A O 1
ATOM 722 N N . PHE A 1 87 ? -8.984 0.929 18.860 1.00 89.31 87 PHE A N 1
ATOM 723 C CA . PHE A 1 87 ? -7.662 1.524 19.015 1.00 89.31 87 PHE A CA 1
ATOM 724 C C . PHE A 1 87 ? -6.573 0.599 18.468 1.00 89.31 87 PHE A C 1
ATOM 726 O O . PHE A 1 87 ? -5.662 1.060 17.780 1.00 89.31 87 PHE A O 1
ATOM 733 N N . PHE A 1 88 ? -6.686 -0.707 18.714 1.00 89.50 88 PHE A N 1
ATOM 734 C CA . PHE A 1 88 ? -5.787 -1.690 18.121 1.00 89.50 88 PHE A CA 1
ATOM 735 C C . PHE A 1 88 ? -5.914 -1.725 16.590 1.00 89.50 88 PHE A C 1
ATOM 737 O O . PHE A 1 88 ? -4.903 -1.618 15.894 1.00 89.50 88 PHE A O 1
ATOM 744 N N . GLU A 1 89 ? -7.143 -1.779 16.066 1.00 86.94 89 GLU A N 1
ATOM 745 C CA . GLU A 1 89 ? -7.430 -1.719 14.625 1.00 86.94 89 GLU A CA 1
ATOM 746 C C . GLU A 1 89 ? -6.818 -0.458 13.984 1.00 86.94 89 GLU A C 1
ATOM 748 O O . GLU A 1 89 ? -6.107 -0.539 12.976 1.00 86.94 89 GLU A O 1
ATOM 753 N N . PHE A 1 90 ? -7.002 0.701 14.627 1.00 89.38 90 PHE A N 1
ATOM 754 C CA . PHE A 1 90 ? -6.401 1.966 14.212 1.00 89.38 90 PHE A CA 1
ATOM 755 C C . PHE A 1 90 ? -4.877 1.881 14.123 1.00 89.38 90 PHE A C 1
ATOM 757 O O . PHE A 1 90 ? -4.302 2.271 13.107 1.00 89.38 90 PHE A O 1
ATOM 764 N N . LEU A 1 91 ? -4.213 1.367 15.164 1.00 86.69 91 LEU A N 1
ATOM 765 C CA . LEU A 1 91 ? -2.754 1.249 15.190 1.00 86.69 91 LEU A CA 1
ATOM 766 C C . LEU A 1 91 ? -2.239 0.334 14.074 1.00 86.69 91 LEU A C 1
ATOM 768 O O . LEU A 1 91 ? -1.278 0.696 13.393 1.00 86.69 91 LEU A O 1
ATOM 772 N N . CYS A 1 92 ? -2.884 -0.814 13.850 1.00 85.88 92 CYS A N 1
ATOM 773 C CA . CYS A 1 92 ? -2.520 -1.737 12.776 1.00 85.88 92 CYS A CA 1
ATOM 774 C C . CYS A 1 92 ? -2.604 -1.063 11.401 1.00 85.88 92 CYS A C 1
ATOM 776 O O . CYS A 1 92 ? -1.634 -1.082 10.637 1.00 85.88 92 CYS A O 1
ATOM 778 N N . LEU A 1 93 ? -3.729 -0.413 11.103 1.00 85.31 93 LEU A N 1
ATOM 779 C CA . LEU A 1 93 ? -3.929 0.269 9.824 1.00 85.31 93 LEU A CA 1
ATOM 780 C C . LEU A 1 93 ? -3.008 1.484 9.666 1.00 85.31 93 LEU A C 1
ATOM 782 O O . LEU A 1 93 ? -2.523 1.757 8.565 1.00 85.31 93 LEU A O 1
ATOM 786 N N . PHE A 1 94 ? -2.724 2.200 10.754 1.00 85.81 94 PHE A N 1
ATOM 787 C CA . PHE A 1 94 ? -1.815 3.340 10.746 1.00 85.81 94 PHE A CA 1
ATOM 788 C C . PHE A 1 94 ? -0.373 2.916 10.439 1.00 85.81 94 PHE A C 1
ATOM 790 O O . PHE A 1 94 ? 0.296 3.560 9.630 1.00 85.81 94 PHE A O 1
ATOM 797 N N . ILE A 1 95 ? 0.097 1.802 11.012 1.00 85.56 95 ILE A N 1
ATOM 798 C CA . ILE A 1 95 ? 1.417 1.236 10.693 1.00 85.56 95 ILE A CA 1
ATOM 799 C C . ILE A 1 95 ? 1.487 0.845 9.213 1.00 85.56 95 ILE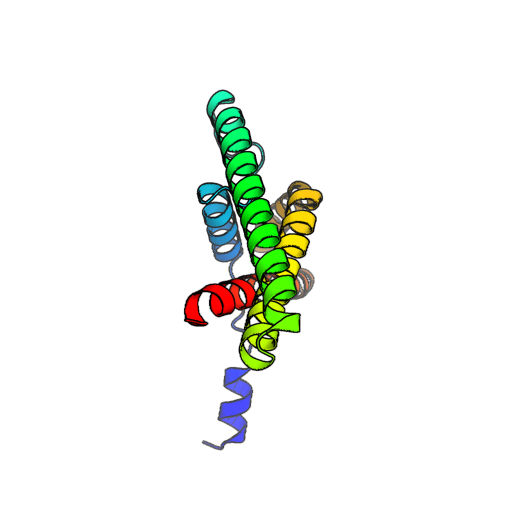 A C 1
ATOM 801 O O . ILE A 1 95 ? 2.426 1.253 8.527 1.00 85.56 95 ILE A O 1
ATOM 805 N N . VAL A 1 96 ? 0.472 0.141 8.695 1.00 83.69 96 VAL A N 1
ATOM 806 C CA . VAL A 1 96 ? 0.382 -0.205 7.263 1.00 83.69 96 VAL A CA 1
ATOM 807 C C . VAL A 1 96 ? 0.444 1.052 6.392 1.00 83.69 96 VAL A C 1
ATOM 809 O O . VAL A 1 96 ? 1.131 1.073 5.370 1.00 83.69 96 VAL A O 1
ATOM 812 N N . GLN A 1 97 ? -0.213 2.136 6.809 1.00 86.25 97 GLN A N 1
ATOM 813 C CA . GLN A 1 97 ? -0.181 3.393 6.070 1.00 86.25 97 GLN A CA 1
ATOM 814 C C . GLN A 1 97 ? 1.209 4.027 6.030 1.00 86.25 97 GLN A C 1
ATOM 816 O O . GLN A 1 97 ? 1.642 4.501 4.975 1.00 86.25 97 GLN A O 1
ATOM 821 N N . LEU A 1 98 ? 1.926 4.031 7.155 1.00 84.19 98 LEU A N 1
ATOM 822 C CA . LEU A 1 98 ? 3.302 4.523 7.212 1.00 84.19 98 LEU A CA 1
ATOM 823 C C . LEU A 1 98 ? 4.229 3.684 6.327 1.00 84.19 98 LEU A C 1
ATOM 825 O O . LEU A 1 98 ? 5.037 4.251 5.584 1.00 84.19 98 LEU A O 1
ATOM 829 N N . GLU A 1 99 ? 4.081 2.356 6.349 1.00 82.19 99 GLU A N 1
ATOM 830 C CA . GLU A 1 99 ? 4.819 1.452 5.464 1.00 82.19 99 GLU A CA 1
ATOM 831 C C . GLU A 1 99 ? 4.534 1.764 3.988 1.00 82.19 99 GLU A C 1
ATOM 833 O O . GLU A 1 99 ? 5.472 1.895 3.199 1.00 82.19 99 GLU A O 1
ATOM 838 N N . LEU A 1 100 ? 3.267 1.966 3.608 1.00 84.25 100 LEU A N 1
ATOM 839 C CA . LEU A 1 100 ? 2.881 2.329 2.241 1.00 84.25 100 LEU A CA 1
ATOM 840 C C . LEU A 1 100 ? 3.463 3.681 1.810 1.00 84.25 100 LEU A C 1
ATOM 842 O O . LEU A 1 100 ? 3.958 3.799 0.686 1.00 84.25 100 LEU A O 1
ATOM 846 N N . ILE A 1 101 ? 3.445 4.696 2.680 1.00 83.94 101 ILE A N 1
ATOM 847 C CA . ILE A 1 101 ? 4.049 6.010 2.400 1.00 83.94 101 ILE A CA 1
ATOM 848 C C . ILE A 1 101 ? 5.555 5.864 2.182 1.00 83.94 101 ILE A C 1
ATOM 850 O O . ILE A 1 101 ? 6.081 6.334 1.167 1.00 83.94 101 ILE A O 1
ATOM 854 N N . TYR A 1 102 ? 6.243 5.181 3.099 1.00 81.50 102 TYR A N 1
ATOM 855 C CA . TYR A 1 102 ? 7.679 4.934 3.000 1.00 81.50 102 TYR A CA 1
ATOM 856 C C . TYR A 1 102 ? 8.027 4.167 1.720 1.00 81.50 102 TYR A C 1
ATOM 858 O O . TYR A 1 102 ? 8.968 4.528 1.003 1.00 81.50 102 TYR A O 1
ATOM 866 N N . PHE A 1 103 ? 7.244 3.136 1.404 1.00 78.31 103 PHE A N 1
ATOM 867 C CA . PHE A 1 103 ? 7.450 2.303 0.232 1.00 78.31 103 PHE A CA 1
ATOM 868 C C . PHE A 1 103 ? 7.214 3.080 -1.067 1.00 78.31 103 PHE A C 1
ATOM 870 O O . PHE A 1 103 ? 8.035 3.002 -1.977 1.00 78.31 103 PHE A O 1
ATOM 877 N N . ARG A 1 104 ? 6.161 3.907 -1.147 1.00 78.69 104 ARG A N 1
ATOM 878 C CA . ARG A 1 104 ? 5.903 4.786 -2.303 1.00 78.69 104 ARG A CA 1
ATOM 879 C C . ARG A 1 104 ? 7.009 5.822 -2.498 1.00 78.69 104 ARG A C 1
ATOM 881 O O . ARG A 1 104 ? 7.430 6.032 -3.633 1.00 78.69 104 ARG A O 1
ATOM 888 N N . ALA A 1 105 ? 7.500 6.434 -1.418 1.00 78.56 105 ALA A N 1
ATOM 889 C CA . ALA A 1 105 ? 8.582 7.421 -1.476 1.00 78.56 105 ALA A CA 1
ATOM 890 C C . ALA A 1 105 ? 9.909 6.818 -1.970 1.00 78.56 105 ALA A C 1
ATOM 892 O O . ALA A 1 105 ? 10.696 7.498 -2.626 1.00 78.56 105 ALA A O 1
ATOM 893 N N . ASN A 1 106 ? 10.149 5.535 -1.683 1.00 75.12 106 ASN A N 1
ATOM 894 C CA . ASN A 1 106 ? 11.384 4.835 -2.039 1.00 75.12 106 ASN A CA 1
ATOM 895 C C . ASN A 1 106 ? 11.208 3.815 -3.179 1.00 75.12 106 ASN A C 1
ATOM 897 O O . ASN A 1 106 ? 12.129 3.045 -3.450 1.00 75.12 106 ASN A O 1
ATOM 901 N N . LEU A 1 107 ? 10.059 3.799 -3.864 1.00 76.25 107 LEU A N 1
ATOM 902 C CA . LEU A 1 107 ? 9.697 2.745 -4.818 1.00 76.25 107 LEU A CA 1
ATOM 903 C C . LEU A 1 107 ? 10.706 2.605 -5.965 1.00 76.25 107 LEU A C 1
ATOM 905 O O . LEU A 1 107 ? 11.028 1.487 -6.362 1.00 76.25 107 LEU A O 1
ATOM 909 N N . SER A 1 108 ? 11.234 3.723 -6.470 1.00 71.38 108 SER A N 1
ATOM 910 C CA . SER A 1 108 ? 12.273 3.727 -7.508 1.00 71.38 108 SER A CA 1
ATOM 911 C C . SER A 1 108 ? 13.542 3.012 -7.042 1.00 71.38 108 SER A C 1
ATOM 913 O O . SER A 1 108 ? 14.014 2.106 -7.722 1.00 71.38 108 SER A O 1
ATOM 915 N N . LYS A 1 109 ? 14.026 3.330 -5.835 1.00 68.31 109 LYS A N 1
ATOM 916 C CA . LYS A 1 109 ? 15.199 2.688 -5.220 1.00 68.31 109 LYS A CA 1
ATOM 917 C C . LYS A 1 109 ? 14.964 1.197 -4.976 1.00 68.31 109 LYS A C 1
ATOM 919 O O . LYS A 1 109 ? 15.845 0.384 -5.242 1.00 68.31 109 LYS A O 1
ATOM 924 N N . PHE A 1 110 ? 13.773 0.822 -4.502 1.00 70.56 110 PHE A N 1
ATOM 925 C CA . PHE A 1 110 ? 13.405 -0.584 -4.305 1.00 70.56 110 PHE A CA 1
ATOM 926 C C . PHE A 1 110 ? 13.381 -1.362 -5.623 1.00 70.56 110 PHE A C 1
ATOM 928 O O . PHE A 1 110 ? 13.861 -2.494 -5.679 1.00 70.56 110 PHE A O 1
ATOM 935 N N . TYR A 1 111 ? 12.856 -0.758 -6.689 1.00 70.50 111 TYR A N 1
ATOM 936 C CA . TYR A 1 111 ? 12.779 -1.390 -8.002 1.00 70.50 111 TYR A CA 1
ATOM 937 C C . TYR A 1 111 ? 14.153 -1.511 -8.680 1.00 70.50 111 TYR A C 1
ATOM 939 O O . TYR A 1 111 ? 14.467 -2.546 -9.275 1.00 70.50 111 TYR A O 1
ATOM 947 N N . GLU A 1 112 ? 15.008 -0.495 -8.546 1.00 69.19 112 GLU A N 1
ATOM 948 C CA . GLU A 1 112 ? 16.408 -0.544 -8.985 1.00 69.19 112 GLU A CA 1
ATOM 949 C C . GLU A 1 112 ? 17.185 -1.639 -8.249 1.00 69.19 112 GLU A C 1
ATOM 951 O O . GLU A 1 112 ? 17.862 -2.447 -8.890 1.00 69.19 112 GLU A O 1
ATOM 956 N N . LEU A 1 113 ? 17.026 -1.730 -6.924 1.00 67.94 113 LEU A N 1
ATOM 957 C CA . LEU A 1 113 ? 17.646 -2.777 -6.114 1.00 67.94 113 LEU A CA 1
ATOM 958 C C . LEU A 1 113 ? 17.167 -4.172 -6.539 1.00 67.94 113 LEU A C 1
ATOM 960 O O . LEU A 1 113 ? 17.988 -5.072 -6.706 1.00 67.94 113 LEU A O 1
ATOM 964 N N . LEU A 1 114 ? 15.861 -4.350 -6.769 1.00 70.44 114 LEU A N 1
ATOM 965 C CA . LEU A 1 114 ? 15.296 -5.608 -7.269 1.00 70.44 114 LEU A CA 1
ATOM 966 C C . LEU A 1 114 ? 15.917 -5.999 -8.617 1.00 70.44 114 LEU A C 1
ATOM 968 O O . LEU A 1 114 ? 16.343 -7.137 -8.798 1.00 70.44 114 LEU A O 1
ATOM 972 N N . THR A 1 115 ? 16.015 -5.043 -9.542 1.00 71.56 115 THR A N 1
ATOM 973 C CA . THR A 1 115 ? 16.579 -5.263 -10.881 1.00 71.56 115 THR A CA 1
ATOM 974 C C . THR A 1 115 ? 18.064 -5.623 -10.808 1.00 71.56 115 THR A C 1
ATOM 976 O O . THR A 1 115 ? 18.516 -6.538 -11.500 1.00 71.56 115 THR A O 1
ATOM 979 N N . LEU A 1 116 ? 18.830 -4.939 -9.952 1.00 68.94 116 LEU A N 1
ATOM 980 C CA . LEU A 1 116 ? 20.242 -5.237 -9.708 1.00 68.94 116 LEU A CA 1
ATOM 981 C C . LEU A 1 116 ? 20.413 -6.641 -9.117 1.00 68.94 116 LEU A C 1
ATOM 983 O O . LEU A 1 116 ? 21.279 -7.395 -9.551 1.00 68.94 116 LEU A O 1
ATOM 987 N N . MET A 1 117 ? 19.558 -7.019 -8.169 1.00 65.19 117 MET A N 1
ATOM 988 C CA . MET A 1 117 ? 19.566 -8.351 -7.570 1.00 65.19 117 MET A CA 1
ATOM 989 C C . MET A 1 117 ? 19.192 -9.449 -8.567 1.00 65.19 117 MET A C 1
ATOM 991 O O . MET A 1 117 ? 19.835 -10.493 -8.570 1.00 65.19 117 MET A O 1
ATOM 995 N N . GLU A 1 118 ? 18.205 -9.229 -9.438 1.00 68.56 118 GLU A N 1
ATOM 996 C CA . GLU A 1 118 ? 17.855 -10.169 -10.513 1.00 68.56 118 GLU A CA 1
ATOM 997 C C . GLU A 1 118 ? 18.997 -10.360 -11.522 1.00 68.56 118 GLU A C 1
ATOM 999 O O . GLU A 1 118 ? 19.116 -11.433 -12.117 1.00 68.56 118 GLU A O 1
ATOM 1004 N N . ARG A 1 119 ? 19.826 -9.331 -11.745 1.00 70.62 119 ARG A N 1
ATOM 1005 C CA . ARG A 1 119 ? 21.047 -9.441 -12.560 1.00 70.62 119 ARG A CA 1
ATOM 1006 C C . ARG A 1 119 ? 22.132 -10.211 -11.808 1.00 70.62 119 ARG A C 1
ATOM 1008 O O . ARG A 1 119 ? 22.606 -11.221 -12.304 1.00 70.62 119 ARG A O 1
ATOM 1015 N N . MET A 1 120 ? 22.429 -9.836 -10.562 1.00 66.88 120 MET A N 1
ATOM 1016 C CA . MET A 1 120 ? 23.427 -10.535 -9.740 1.00 66.88 120 MET A CA 1
ATOM 1017 C C . MET A 1 120 ? 23.084 -12.011 -9.494 1.00 66.88 120 MET A C 1
ATOM 1019 O O . MET A 1 120 ? 23.981 -12.844 -9.488 1.00 66.88 120 MET A O 1
ATOM 1023 N N . ALA A 1 121 ? 21.808 -12.356 -9.312 1.00 64.31 121 ALA A N 1
ATOM 1024 C CA . ALA A 1 121 ? 21.372 -13.741 -9.139 1.00 64.31 121 ALA A CA 1
ATOM 1025 C C . ALA A 1 121 ? 21.521 -14.571 -10.426 1.00 64.31 121 ALA A C 1
ATOM 1027 O O . ALA A 1 121 ? 21.820 -15.759 -10.341 1.00 64.31 121 ALA A O 1
ATOM 1028 N N . ARG A 1 122 ? 21.341 -13.951 -11.603 1.00 66.19 122 ARG A N 1
ATOM 1029 C CA . ARG A 1 122 ? 21.599 -14.589 -12.903 1.00 66.19 122 ARG A CA 1
ATOM 1030 C C . ARG A 1 122 ? 23.091 -14.763 -13.173 1.00 66.19 122 ARG A C 1
ATOM 1032 O O . ARG A 1 122 ? 23.492 -15.817 -13.650 1.00 66.19 122 ARG A O 1
ATOM 1039 N N . ASP A 1 123 ? 23.888 -13.757 -12.829 1.00 64.38 123 ASP A N 1
ATOM 1040 C CA . ASP A 1 123 ? 25.297 -13.694 -13.219 1.00 64.38 123 ASP A CA 1
ATOM 1041 C C . ASP A 1 123 ? 26.239 -14.350 -12.183 1.00 64.38 123 ASP A C 1
ATOM 1043 O O . ASP A 1 123 ? 27.323 -14.801 -12.538 1.00 64.38 123 ASP A O 1
ATOM 1047 N N . HIS A 1 124 ? 25.855 -14.409 -10.897 1.00 61.03 124 HIS A N 1
ATOM 1048 C CA . HIS A 1 124 ? 26.744 -14.771 -9.777 1.00 61.03 124 HIS A CA 1
ATOM 1049 C C . HIS A 1 124 ? 26.051 -15.612 -8.683 1.00 61.03 124 HIS A C 1
ATOM 1051 O O . HIS A 1 124 ? 26.242 -15.348 -7.493 1.00 61.03 124 HIS A O 1
ATOM 1057 N N . GLY A 1 125 ? 25.264 -16.633 -9.049 1.00 54.59 125 GLY A N 1
ATOM 1058 C CA . GLY A 1 125 ? 24.385 -17.436 -8.166 1.00 54.59 125 GLY A CA 1
ATOM 1059 C C . GLY A 1 125 ? 24.964 -18.045 -6.865 1.00 54.59 125 GLY A C 1
ATOM 1060 O O . GLY A 1 125 ? 24.218 -18.653 -6.104 1.00 54.59 125 GLY A O 1
ATOM 1061 N N . HIS A 1 126 ? 26.251 -17.851 -6.555 1.00 53.12 126 HIS A N 1
ATOM 1062 C CA . HIS A 1 126 ? 26.920 -18.306 -5.329 1.00 53.12 126 HIS A CA 1
ATOM 1063 C C . HIS A 1 126 ? 27.532 -17.182 -4.467 1.00 53.12 126 HIS A C 1
ATOM 1065 O O . HIS A 1 126 ? 28.216 -17.467 -3.483 1.00 53.12 126 HIS A O 1
ATOM 1071 N N . HIS A 1 127 ? 27.306 -15.900 -4.786 1.00 54.31 127 HIS A N 1
ATOM 1072 C CA . HIS A 1 127 ? 27.954 -14.803 -4.060 1.00 54.31 127 HIS A CA 1
ATOM 1073 C C . HIS A 1 127 ? 27.249 -14.485 -2.716 1.00 54.31 127 HIS A C 1
ATOM 1075 O O . HIS A 1 127 ? 26.044 -14.222 -2.697 1.00 54.31 127 HIS A O 1
ATOM 1081 N N . PRO A 1 128 ? 27.967 -14.403 -1.575 1.00 57.06 128 PRO A N 1
ATOM 1082 C CA . PRO A 1 128 ? 27.380 -14.236 -0.230 1.00 57.06 128 PRO A CA 1
ATOM 1083 C C . PRO A 1 128 ? 26.585 -12.930 -0.026 1.00 57.06 128 PRO A C 1
ATOM 1085 O O . PRO A 1 128 ? 25.770 -12.816 0.894 1.00 57.06 128 PRO A O 1
ATOM 1088 N N . VAL A 1 129 ? 26.782 -11.943 -0.904 1.00 55.06 129 VAL A N 1
ATOM 1089 C CA . VAL A 1 129 ? 26.032 -10.674 -0.941 1.00 55.06 129 VAL A CA 1
ATOM 1090 C C . VAL A 1 129 ? 24.572 -10.887 -1.375 1.00 55.06 129 VAL A C 1
ATOM 1092 O O . VAL A 1 129 ? 23.672 -10.207 -0.871 1.00 55.06 129 VAL A O 1
ATOM 1095 N N . VAL A 1 130 ? 24.314 -11.882 -2.232 1.00 53.72 130 VAL A N 1
ATOM 1096 C CA . VAL A 1 130 ? 22.964 -12.270 -2.677 1.00 53.72 130 VAL A CA 1
ATOM 1097 C C . VAL A 1 130 ? 22.154 -12.831 -1.499 1.00 53.72 130 VAL A C 1
ATOM 1099 O O . VAL A 1 130 ? 20.992 -12.481 -1.317 1.00 53.72 130 VAL A O 1
ATOM 1102 N N . GLY A 1 131 ? 22.792 -13.591 -0.603 1.00 56.66 131 GLY A N 1
ATOM 1103 C CA . GLY A 1 131 ? 22.138 -14.132 0.595 1.00 56.66 131 GLY A CA 1
ATOM 1104 C C . GLY A 1 131 ? 21.726 -13.068 1.626 1.00 56.66 131 GLY A C 1
ATOM 1105 O O . GLY A 1 131 ? 20.666 -13.180 2.245 1.00 56.66 131 GLY A O 1
ATOM 1106 N N . ARG A 1 132 ? 22.518 -11.999 1.813 1.00 57.66 132 ARG A N 1
ATOM 1107 C CA . ARG A 1 132 ? 22.146 -10.891 2.726 1.00 57.66 132 ARG A CA 1
ATOM 1108 C C . ARG A 1 132 ? 20.990 -10.059 2.180 1.00 57.66 132 ARG A C 1
ATOM 1110 O O . ARG A 1 132 ? 20.102 -9.670 2.934 1.00 57.66 132 ARG A O 1
ATOM 1117 N N . THR A 1 133 ? 20.984 -9.812 0.878 1.00 56.41 133 THR A N 1
ATOM 1118 C CA . THR A 1 133 ? 19.933 -9.033 0.219 1.00 56.41 133 THR A CA 1
ATOM 1119 C C . THR A 1 133 ? 18.614 -9.813 0.124 1.00 56.41 133 THR A C 1
ATOM 1121 O O . THR A 1 133 ? 17.552 -9.238 0.358 1.00 56.41 133 THR A O 1
ATOM 1124 N N . GLN A 1 134 ? 18.659 -11.139 -0.055 1.00 56.28 134 GLN A N 1
ATOM 1125 C CA . GLN A 1 134 ? 17.488 -12.022 0.077 1.00 56.28 134 GLN A CA 1
ATOM 1126 C C . GLN A 1 134 ? 16.878 -12.022 1.489 1.00 56.28 134 GLN A C 1
ATOM 1128 O O . GLN A 1 134 ? 15.657 -12.071 1.628 1.00 56.28 134 GLN A O 1
ATOM 1133 N N . LYS A 1 135 ? 17.691 -11.936 2.555 1.00 59.22 135 LYS A N 1
ATOM 1134 C CA . LYS A 1 135 ? 17.171 -11.796 3.932 1.00 59.22 135 LYS A CA 1
ATOM 1135 C C . LYS A 1 135 ? 16.388 -10.495 4.119 1.00 59.22 135 LYS A C 1
ATOM 1137 O O . LYS A 1 135 ? 15.339 -10.511 4.754 1.00 59.22 135 LYS A O 1
ATOM 1142 N N . LEU A 1 136 ? 16.862 -9.399 3.527 1.00 59.03 136 LEU A N 1
ATOM 1143 C CA . LEU A 1 136 ? 16.175 -8.107 3.558 1.00 59.03 136 LEU A CA 1
ATOM 1144 C C . LEU A 1 136 ? 14.849 -8.147 2.778 1.00 59.03 136 LEU A C 1
ATOM 1146 O O . LEU A 1 136 ? 13.834 -7.658 3.264 1.00 59.03 136 LEU A O 1
ATOM 1150 N N . GLN A 1 137 ? 14.834 -8.792 1.606 1.00 57.44 137 GLN A N 1
ATOM 1151 C CA . GLN A 1 137 ? 13.609 -9.015 0.828 1.00 57.44 137 GLN A CA 1
ATOM 1152 C C . GLN A 1 137 ? 12.589 -9.857 1.591 1.00 57.44 137 GLN A C 1
ATOM 1154 O O . GLN A 1 137 ? 11.412 -9.511 1.613 1.00 57.44 137 GLN A O 1
ATOM 1159 N N . LYS A 1 138 ? 13.037 -10.932 2.249 1.00 58.75 138 LYS A N 1
ATOM 1160 C CA . LYS A 1 138 ? 12.185 -11.741 3.123 1.00 58.75 138 LYS A CA 1
ATOM 1161 C C . LYS A 1 138 ? 11.605 -10.903 4.248 1.00 58.75 138 LYS A C 1
ATOM 1163 O O . LYS A 1 138 ? 10.409 -10.975 4.464 1.00 58.75 138 LYS A O 1
ATOM 1168 N N . PHE A 1 139 ? 12.416 -10.095 4.925 1.00 60.59 139 PHE A N 1
ATOM 1169 C CA . PHE A 1 139 ? 11.928 -9.240 6.003 1.00 60.59 139 PHE A CA 1
ATOM 1170 C C . PHE A 1 139 ? 10.806 -8.306 5.529 1.00 60.59 139 PHE A C 1
ATOM 1172 O O . PHE A 1 139 ? 9.742 -8.303 6.135 1.00 60.59 139 PHE A O 1
ATOM 1179 N N . PHE A 1 140 ? 10.988 -7.604 4.406 1.00 58.94 140 PHE A N 1
ATOM 1180 C CA . PHE A 1 140 ? 9.946 -6.728 3.853 1.00 58.94 140 PHE A CA 1
ATOM 1181 C C . PHE A 1 140 ? 8.705 -7.487 3.365 1.00 58.94 140 PHE A C 1
ATOM 1183 O O . PHE A 1 140 ? 7.579 -7.041 3.581 1.00 58.94 140 PHE A O 1
ATOM 1190 N N . LEU A 1 141 ? 8.885 -8.638 2.709 1.00 58.47 141 LEU A N 1
ATOM 1191 C CA . LEU A 1 141 ? 7.768 -9.454 2.231 1.00 58.47 141 LEU A CA 1
ATOM 1192 C C . LEU A 1 141 ? 6.976 -10.040 3.409 1.00 58.47 141 LEU A C 1
ATOM 1194 O O . LEU A 1 141 ? 5.754 -10.014 3.395 1.00 58.47 141 LEU A O 1
ATOM 1198 N N . TYR A 1 142 ? 7.657 -10.532 4.445 1.00 54.28 142 TYR A N 1
ATOM 1199 C CA . TYR A 1 142 ? 7.012 -11.095 5.627 1.00 54.28 142 TYR A CA 1
ATOM 1200 C C . TYR A 1 142 ? 6.409 -10.019 6.531 1.00 54.28 142 TYR A C 1
ATOM 1202 O O . TYR A 1 142 ? 5.331 -10.274 7.050 1.00 54.28 142 TYR A O 1
ATOM 1210 N N . SER A 1 143 ? 7.010 -8.830 6.694 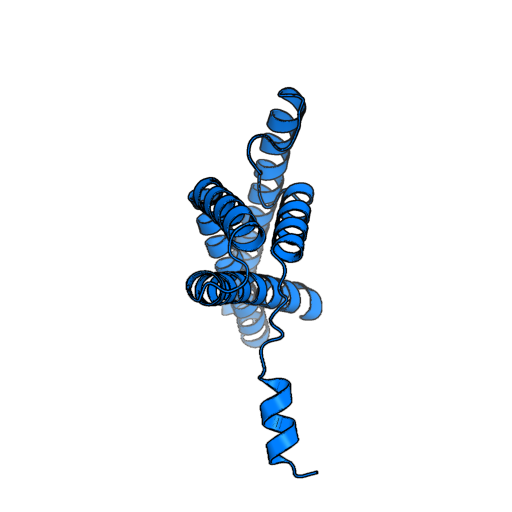1.00 53.31 143 SER A N 1
ATOM 1211 C CA . SER A 1 143 ? 6.384 -7.761 7.496 1.00 53.31 143 SER A CA 1
ATOM 1212 C C . SER A 1 143 ? 5.095 -7.265 6.841 1.00 53.31 143 SER A C 1
ATOM 1214 O O . SER A 1 143 ? 4.076 -7.151 7.515 1.00 53.31 143 SER A O 1
ATOM 1216 N N . SER A 1 144 ? 5.111 -7.080 5.517 1.00 53.56 144 SER A N 1
ATOM 1217 C CA . SER A 1 144 ? 3.942 -6.609 4.768 1.00 53.56 144 SER A CA 1
ATOM 1218 C C . SER A 1 144 ? 2.855 -7.677 4.586 1.00 53.56 144 SER A C 1
ATOM 1220 O O . SER A 1 144 ? 1.671 -7.367 4.672 1.00 53.56 144 SER A O 1
ATOM 1222 N N . LEU A 1 145 ? 3.218 -8.951 4.392 1.00 52.25 145 LEU A N 1
ATOM 1223 C CA . LEU A 1 145 ? 2.240 -10.047 4.365 1.00 52.25 145 LEU A CA 1
ATOM 1224 C C . LEU A 1 145 ? 1.653 -10.329 5.752 1.00 52.25 145 LEU A C 1
ATOM 1226 O O . LEU A 1 145 ? 0.471 -10.640 5.846 1.00 52.25 145 LEU A O 1
ATOM 1230 N N . PHE A 1 146 ? 2.447 -10.213 6.821 1.00 48.06 146 PHE A N 1
ATOM 1231 C CA . PHE A 1 146 ? 1.964 -10.367 8.194 1.00 48.06 146 PHE A CA 1
ATOM 1232 C C . PHE A 1 146 ? 0.985 -9.249 8.565 1.00 48.06 146 PHE A C 1
ATOM 1234 O O . PHE A 1 146 ? -0.065 -9.534 9.139 1.00 48.06 146 PHE A O 1
ATOM 1241 N N . SER A 1 147 ? 1.270 -8.001 8.172 1.00 48.66 147 SER A N 1
ATOM 1242 C CA . SER A 1 147 ? 0.353 -6.882 8.403 1.00 48.66 147 SER A CA 1
ATOM 1243 C C . SER A 1 147 ? -0.937 -7.006 7.582 1.00 48.66 147 SER A C 1
ATOM 1245 O O . SER A 1 147 ? -2.017 -6.800 8.129 1.00 48.66 147 SER A O 1
ATOM 1247 N N . MET A 1 148 ? -0.869 -7.447 6.318 1.00 45.59 148 MET A N 1
ATOM 1248 C CA . MET A 1 148 ? -2.069 -7.715 5.506 1.00 45.59 148 MET A CA 1
ATOM 1249 C C . MET A 1 148 ? -2.894 -8.912 6.006 1.00 45.59 148 MET A C 1
ATOM 1251 O O . MET A 1 148 ? -4.119 -8.844 6.004 1.00 45.59 148 MET A O 1
ATOM 1255 N N . TYR A 1 149 ? -2.257 -10.001 6.446 1.00 42.81 149 TYR A N 1
ATOM 1256 C CA . TYR A 1 149 ? -2.946 -11.198 6.949 1.00 42.81 149 TYR A CA 1
ATOM 1257 C C . TYR A 1 149 ? -3.748 -10.904 8.224 1.00 42.81 149 TYR A C 1
ATOM 1259 O O . TYR A 1 149 ? -4.894 -11.332 8.336 1.00 42.81 149 TYR A O 1
ATOM 1267 N N . TYR A 1 150 ? -3.184 -10.126 9.154 1.00 46.75 150 TYR A N 1
ATOM 1268 C CA . TYR A 1 150 ? -3.884 -9.731 10.382 1.00 46.75 150 TYR A CA 1
ATOM 1269 C C . TYR A 1 150 ? -5.075 -8.802 10.127 1.00 46.75 150 TYR A C 1
ATOM 1271 O O . TYR A 1 150 ? -6.068 -8.892 10.838 1.00 46.75 150 TYR A O 1
ATOM 1279 N N . VAL A 1 151 ? -5.003 -7.954 9.098 1.00 46.41 151 VAL A N 1
ATOM 1280 C CA . VAL A 1 151 ? -6.125 -7.091 8.692 1.00 46.41 151 VAL A CA 1
ATOM 1281 C C . VAL A 1 151 ? -7.258 -7.897 8.038 1.00 46.41 151 VAL A C 1
ATOM 1283 O O . VAL A 1 151 ? -8.406 -7.487 8.120 1.00 46.41 151 VAL A O 1
ATOM 1286 N N . ILE A 1 152 ? -6.964 -9.043 7.409 1.00 39.94 152 ILE A N 1
ATOM 1287 C CA . ILE A 1 152 ? -7.957 -9.853 6.675 1.00 39.94 152 ILE A CA 1
ATOM 1288 C C . ILE A 1 152 ? -8.594 -10.958 7.542 1.00 39.94 152 ILE A C 1
ATOM 1290 O O . ILE A 1 152 ? -9.711 -11.369 7.258 1.00 39.94 152 ILE A O 1
ATOM 1294 N N . ILE A 1 153 ? -7.902 -11.466 8.570 1.00 39.53 153 ILE A N 1
ATOM 1295 C CA . ILE A 1 153 ? -8.357 -12.613 9.397 1.00 39.53 153 ILE A CA 1
ATOM 1296 C C . ILE A 1 153 ? -8.725 -12.192 10.832 1.00 39.53 153 ILE A C 1
ATOM 1298 O O . ILE A 1 153 ? -9.080 -13.021 11.660 1.00 39.53 153 ILE A O 1
ATOM 1302 N N . GLY A 1 154 ? -8.656 -10.895 11.139 1.00 42.62 154 GLY A N 1
ATOM 1303 C CA . GLY A 1 154 ? -9.141 -10.331 12.402 1.00 42.62 154 GLY A CA 1
ATOM 1304 C C . GLY A 1 154 ? -10.667 -10.175 12.508 1.00 42.62 154 GLY A C 1
ATOM 1305 O O . GLY A 1 154 ? -11.113 -9.578 13.485 1.00 42.62 154 GLY A O 1
ATOM 1306 N N . GLU A 1 155 ? -11.436 -10.678 11.534 1.00 37.88 155 GLU A N 1
ATOM 1307 C CA . GLU A 1 155 ? -12.899 -10.879 11.596 1.00 37.88 155 GLU A CA 1
ATOM 1308 C C . GLU A 1 155 ? -13.232 -12.335 11.960 1.00 37.88 155 GLU A C 1
ATOM 1310 O O . GLU A 1 155 ? -14.220 -12.542 12.702 1.00 37.88 155 GLU A O 1
#

pLDDT: mean 72.31, std 18.65, range [32.97, 95.25]

Secondary structure (DSSP, 8-state):
--HHHHHHHHSS--S---HHHHHHHHHHHHHTTS---TT-SSSHHHHHHHHHHHHHHHHHHHHHHHHHHHHHHHHHHH-HHHHHHHHHHHHHHHHHHHHHHHHHHTHHHHHHHHHHHHHHHHH-TT-HHHHHHHHHHHHHHHHHHHHHHHHHH--

Sequence (155 aa):
MSLGELSMNIFQPRPDVSPHLLRRYLTLCHYIGLISIPNYYSEPWKTRYHGYYSKCVFMYFNMYLVCIALSVFINAIHDFGEFCTRFFEFLCLFIVQLELIYFRANLSKFYELLTLMERMARDHGHHPVVGRTQKLQKFFLYSSLFSMYYVIIGE

Foldseek 3Di:
DDPVVVVVVVPPPDQPPPLVVVVVVVVVCLVLLLEQQPPPDVDPVVSVVSPVVSVVSLVVLVVVLVVLVVVLVVCVVPPPVSNVVSVVLSVLSVVLNVLSVVCRVCVVVVVVLSVVLVVCCVPPVPDVVNVVVVVVSCVSVCVNVVSVVCNVPVD